Protein AF-A0A1V4VIF0-F1 (afdb_monomer_lite)

Structure (mmCIF, N/CA/C/O backbone):
data_AF-A0A1V4VIF0-F1
#
_entry.id   AF-A0A1V4VIF0-F1
#
loop_
_atom_site.group_PDB
_atom_site.id
_atom_site.type_symbol
_atom_site.label_atom_id
_atom_site.label_alt_id
_atom_site.label_comp_id
_atom_site.label_asym_id
_atom_site.label_entity_id
_atom_site.label_seq_id
_atom_site.pdbx_PDB_ins_code
_atom_site.Cartn_x
_atom_site.Cartn_y
_atom_site.Cartn_z
_atom_site.occupancy
_atom_site.B_iso_or_equiv
_atom_site.auth_seq_id
_atom_site.auth_comp_id
_atom_site.auth_asym_id
_atom_site.auth_atom_id
_atom_site.pdbx_PDB_model_num
ATOM 1 N N . MET A 1 1 ? 41.370 0.057 -23.485 1.00 66.81 1 MET A N 1
ATOM 2 C CA . MET A 1 1 ? 41.181 -1.047 -24.454 1.00 66.81 1 MET A CA 1
ATOM 3 C C . MET A 1 1 ? 40.513 -2.202 -23.726 1.00 66.81 1 MET A C 1
ATOM 5 O O . MET A 1 1 ? 40.997 -2.563 -22.660 1.00 66.81 1 MET A O 1
ATOM 9 N N . ALA A 1 2 ? 39.402 -2.742 -24.232 1.00 72.31 2 ALA A N 1
ATOM 10 C CA . ALA A 1 2 ? 38.824 -3.962 -23.662 1.00 72.31 2 ALA A CA 1
ATOM 11 C C . ALA A 1 2 ? 39.740 -5.169 -23.951 1.00 72.31 2 ALA A C 1
ATOM 13 O O . ALA A 1 2 ? 40.487 -5.160 -24.932 1.00 72.31 2 ALA A O 1
ATOM 14 N N . LYS A 1 3 ? 39.716 -6.195 -23.090 1.00 84.06 3 LYS A N 1
ATOM 15 C CA . LYS A 1 3 ? 40.518 -7.418 -23.268 1.00 84.06 3 LYS A CA 1
ATOM 16 C C . LYS A 1 3 ? 40.158 -8.089 -24.604 1.00 84.06 3 LYS A C 1
ATOM 18 O O . LYS A 1 3 ? 38.980 -8.177 -24.943 1.00 84.06 3 LYS A O 1
ATOM 23 N N . LYS A 1 4 ? 41.156 -8.578 -25.356 1.00 79.06 4 LYS A N 1
ATOM 24 C CA . LYS A 1 4 ? 40.955 -9.295 -26.633 1.00 79.06 4 LYS A CA 1
ATOM 25 C C . LYS A 1 4 ? 39.912 -10.409 -26.447 1.00 79.06 4 LYS A C 1
ATOM 27 O O . LYS A 1 4 ? 40.088 -11.262 -25.582 1.00 79.06 4 LYS A O 1
ATOM 32 N N . GLY A 1 5 ? 38.831 -10.366 -27.229 1.00 80.50 5 GLY A N 1
ATOM 33 C CA . GLY A 1 5 ? 37.713 -11.319 -27.163 1.00 80.50 5 GLY A CA 1
ATOM 34 C C . GLY A 1 5 ? 36.537 -10.913 -26.263 1.00 80.50 5 GLY A C 1
ATOM 35 O O . GLY A 1 5 ? 35.509 -11.577 -26.296 1.00 80.50 5 GLY A O 1
ATOM 36 N N . MET A 1 6 ? 36.642 -9.820 -25.503 1.00 81.06 6 MET A N 1
ATOM 37 C CA . MET A 1 6 ? 35.538 -9.269 -24.709 1.00 81.06 6 MET A CA 1
ATOM 38 C C . MET A 1 6 ? 35.010 -8.009 -25.397 1.00 81.06 6 MET A C 1
ATOM 40 O O . MET A 1 6 ? 35.465 -6.895 -25.124 1.00 81.06 6 MET A O 1
ATOM 44 N N . ALA A 1 7 ? 34.079 -8.194 -26.335 1.00 78.19 7 ALA A N 1
ATOM 45 C CA . ALA A 1 7 ? 33.362 -7.084 -26.947 1.00 78.19 7 ALA A CA 1
ATOM 46 C C . ALA A 1 7 ? 32.388 -6.483 -25.928 1.00 78.19 7 ALA A C 1
ATOM 48 O O . ALA A 1 7 ? 31.688 -7.207 -25.217 1.00 78.19 7 ALA A O 1
ATOM 49 N N . ARG A 1 8 ? 32.338 -5.152 -25.855 1.00 80.44 8 ARG A N 1
ATOM 50 C CA . ARG A 1 8 ? 31.289 -4.471 -25.099 1.00 80.44 8 ARG A CA 1
ATOM 51 C C . ARG A 1 8 ? 29.952 -4.793 -25.780 1.00 80.44 8 ARG A C 1
ATOM 53 O O . ARG A 1 8 ? 29.845 -4.541 -26.977 1.00 80.44 8 ARG A O 1
ATOM 60 N N . PRO A 1 9 ? 28.950 -5.334 -25.068 1.00 81.56 9 PRO A N 1
ATOM 61 C CA . PRO A 1 9 ? 27.636 -5.523 -25.658 1.00 81.56 9 PRO A CA 1
ATOM 62 C C . PRO A 1 9 ? 27.036 -4.157 -25.992 1.00 81.56 9 PRO A C 1
ATOM 64 O O . PRO A 1 9 ? 26.989 -3.260 -25.144 1.00 81.56 9 PRO A O 1
ATOM 67 N N . GLU A 1 10 ? 26.604 -4.008 -27.240 1.00 80.81 10 GLU A N 1
ATOM 68 C CA . GLU A 1 10 ? 25.933 -2.799 -27.699 1.00 80.81 10 GLU A CA 1
ATOM 69 C C . GLU A 1 10 ? 24.554 -2.690 -27.051 1.00 80.81 10 GLU A C 1
ATOM 71 O O . GLU A 1 10 ? 23.812 -3.671 -26.926 1.00 80.81 10 GLU A O 1
ATOM 76 N N . ARG A 1 11 ? 24.197 -1.483 -26.606 1.00 79.12 11 ARG A N 1
ATOM 77 C CA . ARG A 1 11 ? 22.912 -1.249 -25.946 1.00 79.12 11 ARG A CA 1
ATOM 78 C C . ARG A 1 11 ? 21.814 -1.150 -27.007 1.00 79.12 11 ARG A C 1
ATOM 80 O O . ARG A 1 11 ? 21.501 -0.066 -27.481 1.00 79.12 11 ARG A O 1
ATOM 87 N N . THR A 1 12 ? 21.216 -2.285 -27.352 1.00 80.56 12 THR A N 1
ATOM 88 C CA . THR A 1 12 ? 20.163 -2.382 -28.380 1.00 80.56 12 THR A CA 1
ATOM 89 C C . THR A 1 12 ? 18.757 -2.062 -27.867 1.00 80.56 12 THR A C 1
ATOM 91 O O . THR A 1 12 ? 17.858 -1.822 -28.665 1.00 80.56 12 THR A O 1
ATOM 94 N N . HIS A 1 13 ? 18.546 -2.026 -26.546 1.00 76.56 13 HIS A N 1
ATOM 95 C CA . HIS A 1 13 ? 17.244 -1.731 -25.946 1.00 76.56 13 HIS A CA 1
ATOM 96 C C . HIS A 1 13 ? 17.227 -0.338 -25.304 1.00 76.56 13 HIS A C 1
ATOM 98 O O . HIS A 1 13 ? 17.871 -0.087 -24.277 1.00 76.56 13 HIS A O 1
ATOM 104 N N . THR A 1 14 ? 16.478 0.577 -25.919 1.00 81.00 14 THR A N 1
ATOM 105 C CA . THR A 1 14 ? 16.285 1.962 -25.457 1.00 81.00 14 THR A CA 1
ATOM 106 C C . THR A 1 14 ? 15.059 2.139 -24.564 1.00 81.00 14 THR A C 1
ATOM 108 O O . THR A 1 14 ? 15.000 3.127 -23.839 1.00 81.00 14 THR A O 1
ATOM 111 N N . GLN A 1 15 ? 14.113 1.193 -24.572 1.00 82.38 15 GLN A N 1
ATOM 112 C CA . GLN A 1 15 ? 12.839 1.292 -23.842 1.00 82.38 15 GLN A CA 1
ATOM 113 C C . GLN A 1 15 ? 12.594 0.093 -22.901 1.00 82.38 15 GLN A C 1
ATOM 115 O O . GLN A 1 15 ? 13.218 -0.953 -23.086 1.00 82.38 15 GLN A O 1
ATOM 120 N N . PRO A 1 16 ? 11.730 0.210 -21.877 1.00 81.44 16 PRO A N 1
ATOM 121 C CA . PRO A 1 16 ? 11.357 -0.907 -21.004 1.00 81.44 16 PRO A CA 1
ATOM 122 C C . PRO A 1 16 ? 10.608 -2.008 -21.773 1.00 81.44 16 PRO A C 1
ATOM 124 O O . PRO A 1 16 ? 9.903 -1.718 -22.731 1.00 81.44 16 PRO A O 1
ATOM 127 N N . ARG A 1 17 ? 10.729 -3.270 -21.342 1.00 85.00 17 ARG A N 1
ATOM 128 C CA . ARG A 1 17 ? 9.993 -4.424 -21.908 1.00 85.00 17 ARG A CA 1
ATOM 129 C C . ARG A 1 17 ? 8.695 -4.747 -21.157 1.00 85.00 17 ARG A C 1
ATOM 131 O O . ARG A 1 17 ? 8.211 -5.869 -21.228 1.00 85.00 17 ARG A O 1
ATOM 138 N N . ASN A 1 18 ? 8.184 -3.804 -20.376 1.00 84.31 18 ASN A N 1
ATOM 139 C CA . ASN A 1 18 ? 6.996 -4.036 -19.567 1.00 84.31 18 ASN A CA 1
ATOM 140 C C . ASN A 1 18 ? 5.757 -3.603 -20.349 1.00 84.31 18 ASN A C 1
ATOM 142 O O . ASN A 1 18 ? 5.675 -2.449 -20.759 1.00 84.31 18 ASN A O 1
ATOM 146 N N . ASP A 1 19 ? 4.789 -4.509 -20.481 1.00 85.56 19 ASP A N 1
ATOM 147 C CA . ASP A 1 19 ? 3.472 -4.203 -21.056 1.00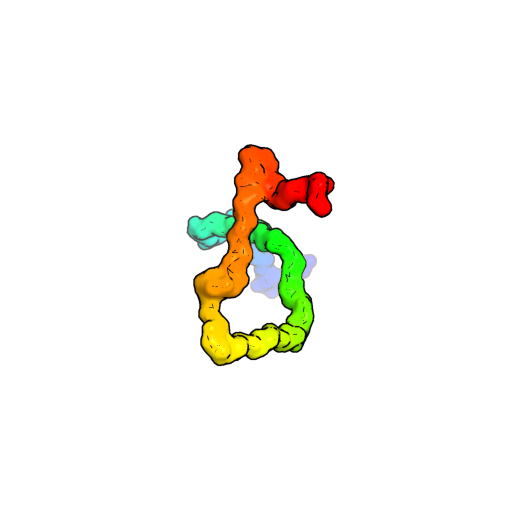 85.56 19 ASP A CA 1
ATOM 148 C C . ASP A 1 19 ? 2.600 -3.380 -20.089 1.00 85.56 19 ASP A C 1
ATOM 150 O O . ASP A 1 19 ? 1.691 -2.662 -20.500 1.00 85.56 19 ASP A O 1
ATOM 154 N N . ALA A 1 20 ? 2.878 -3.477 -18.784 1.00 86.00 20 ALA A N 1
ATOM 155 C CA . ALA A 1 20 ? 2.176 -2.737 -17.745 1.00 86.00 20 ALA A CA 1
ATOM 156 C C . ALA A 1 20 ? 2.747 -1.315 -17.573 1.00 86.00 20 ALA A C 1
ATOM 158 O O . ALA A 1 20 ? 3.971 -1.135 -17.628 1.00 86.00 20 ALA A O 1
ATOM 159 N N . PRO A 1 21 ? 1.892 -0.310 -17.298 1.00 84.06 21 PRO A N 1
ATOM 160 C CA . PRO A 1 21 ? 2.352 1.039 -17.004 1.00 84.06 21 PRO A CA 1
ATOM 161 C C . PRO A 1 21 ? 3.193 1.071 -15.716 1.00 84.06 21 PRO A C 1
ATOM 163 O O . PRO A 1 21 ? 3.043 0.199 -14.853 1.00 84.06 21 PRO A O 1
ATOM 166 N N . PRO A 1 22 ? 4.063 2.085 -15.552 1.00 82.94 22 PRO A N 1
ATOM 167 C CA . PRO A 1 22 ? 4.799 2.293 -14.312 1.00 82.94 22 PRO A CA 1
ATOM 16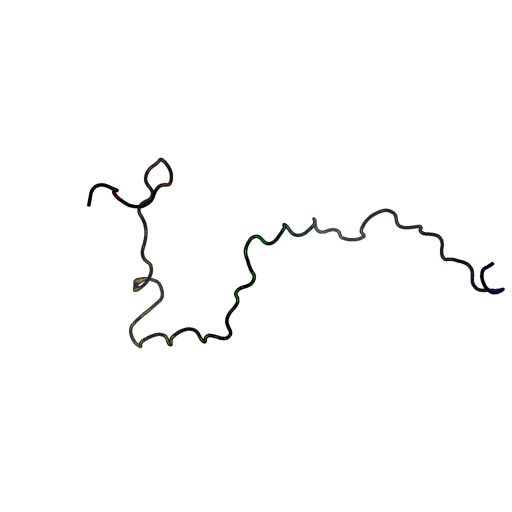8 C C . PRO A 1 22 ? 3.845 2.349 -13.120 1.00 82.94 22 PRO A C 1
ATOM 170 O O . PRO A 1 22 ? 2.816 3.026 -13.165 1.00 82.94 22 PRO A O 1
ATOM 173 N N . VAL A 1 23 ? 4.193 1.631 -12.054 1.00 84.94 23 VAL A N 1
ATOM 174 C CA . VAL A 1 23 ? 3.408 1.656 -10.820 1.00 84.94 23 VAL A CA 1
ATOM 175 C C . VAL A 1 23 ? 3.430 3.089 -10.271 1.00 84.94 23 VAL A C 1
ATOM 177 O O . VAL A 1 23 ? 4.512 3.682 -10.216 1.00 84.94 23 VAL A O 1
ATOM 180 N N . PRO A 1 24 ? 2.277 3.662 -9.882 1.00 84.25 24 PRO A N 1
ATOM 181 C CA . PRO A 1 24 ? 2.235 4.980 -9.264 1.00 84.25 24 PRO A CA 1
ATOM 182 C C . PRO A 1 24 ? 3.136 5.067 -8.033 1.00 84.25 24 PRO A C 1
ATOM 184 O O . PRO A 1 24 ? 3.323 4.083 -7.312 1.00 84.25 24 PRO A O 1
ATOM 187 N N . GLU A 1 25 ? 3.660 6.264 -7.774 1.00 84.00 25 GLU A N 1
ATOM 188 C CA . GLU A 1 25 ? 4.450 6.525 -6.576 1.00 84.00 25 GLU A CA 1
ATOM 189 C C . GLU A 1 25 ? 3.613 6.234 -5.324 1.00 84.00 25 GLU A C 1
ATOM 191 O O . GLU A 1 25 ? 2.528 6.790 -5.131 1.00 84.00 25 GLU A O 1
ATOM 196 N N . ILE A 1 26 ? 4.110 5.331 -4.476 1.00 80.31 26 ILE A N 1
ATOM 197 C CA . ILE A 1 26 ? 3.452 4.993 -3.216 1.00 80.31 26 ILE A CA 1
ATOM 198 C C . ILE A 1 26 ? 3.633 6.182 -2.275 1.00 80.31 26 ILE A C 1
ATOM 200 O O . ILE A 1 26 ? 4.721 6.425 -1.759 1.00 80.31 26 ILE A O 1
ATOM 204 N N . GLN A 1 27 ? 2.553 6.925 -2.056 1.00 80.62 27 GLN A N 1
ATOM 205 C CA . GLN A 1 27 ? 2.546 8.051 -1.132 1.00 80.62 27 GLN A CA 1
ATOM 206 C C . GLN A 1 27 ? 2.472 7.568 0.322 1.00 80.62 27 GLN A C 1
ATOM 208 O O . GLN A 1 27 ? 1.720 6.652 0.657 1.00 80.62 27 GLN A O 1
ATOM 213 N N . GLY A 1 28 ? 3.212 8.245 1.202 1.00 80.94 28 GLY A N 1
ATOM 214 C CA . GLY A 1 28 ? 3.200 8.011 2.647 1.00 80.94 28 GLY A CA 1
ATOM 215 C C . GLY A 1 28 ? 4.475 7.351 3.170 1.00 80.94 28 GLY A C 1
ATOM 216 O O . GLY A 1 28 ? 5.194 6.657 2.457 1.00 80.94 28 GLY A O 1
ATOM 217 N N . LYS A 1 29 ? 4.779 7.583 4.453 1.00 78.62 29 LYS A N 1
ATOM 218 C CA . LYS A 1 29 ? 5.877 6.874 5.121 1.00 78.62 29 LYS A CA 1
ATOM 219 C C . LYS A 1 29 ? 5.518 5.392 5.213 1.00 78.62 29 LYS A C 1
ATOM 221 O O . LYS A 1 29 ? 4.363 5.053 5.478 1.00 78.62 29 LYS A O 1
ATOM 226 N N . ALA A 1 30 ? 6.510 4.517 5.052 1.00 77.38 30 ALA A N 1
ATOM 227 C CA . ALA A 1 30 ? 6.343 3.117 5.418 1.00 77.38 30 ALA A CA 1
ATOM 228 C C . ALA A 1 30 ? 5.808 3.049 6.855 1.00 77.38 30 ALA A C 1
ATOM 230 O O . ALA A 1 30 ? 6.263 3.807 7.717 1.00 77.38 30 ALA A O 1
ATOM 231 N N . LYS A 1 31 ? 4.829 2.169 7.107 1.00 73.94 31 LYS A N 1
ATOM 232 C CA . LYS A 1 31 ? 4.352 1.918 8.470 1.00 73.94 31 LYS A CA 1
ATOM 233 C C . LYS A 1 31 ? 5.564 1.522 9.310 1.00 73.94 31 LYS A C 1
ATOM 235 O O . LYS A 1 31 ? 6.139 0.460 9.098 1.00 73.94 31 LYS A O 1
ATOM 240 N N . HIS A 1 32 ? 5.979 2.412 10.201 1.00 73.75 32 HIS A N 1
ATOM 241 C CA . HIS A 1 32 ? 7.084 2.179 11.115 1.00 73.75 32 HIS A CA 1
ATOM 242 C C . HIS A 1 32 ? 6.527 1.789 12.485 1.00 73.75 32 HIS A C 1
ATOM 244 O O . HIS A 1 32 ? 5.508 2.325 12.924 1.00 73.75 32 HIS A O 1
ATOM 250 N N . GLY A 1 33 ? 7.201 0.859 13.150 1.00 74.69 33 GLY A N 1
ATOM 251 C CA . GLY A 1 33 ? 6.812 0.357 14.461 1.00 74.69 33 GLY A CA 1
ATOM 252 C C . GLY A 1 33 ? 6.558 -1.142 14.416 1.00 74.69 33 GLY A C 1
ATOM 253 O O . GLY A 1 33 ? 5.635 -1.606 13.757 1.00 74.69 33 GLY A O 1
ATOM 254 N N . ASN A 1 34 ? 7.360 -1.889 15.171 1.00 79.88 34 ASN A N 1
ATOM 255 C CA . ASN A 1 34 ? 7.092 -3.294 15.493 1.00 79.88 34 ASN A CA 1
ATOM 256 C C . ASN A 1 34 ? 6.023 -3.420 16.594 1.00 79.88 34 ASN A C 1
ATOM 258 O O . ASN A 1 34 ? 5.944 -4.441 17.272 1.00 79.88 34 ASN A O 1
ATOM 262 N N . GLU A 1 35 ? 5.240 -2.365 16.828 1.00 83.12 35 GLU A N 1
ATOM 263 C CA . GLU A 1 35 ? 4.175 -2.396 17.813 1.00 83.12 35 GLU A CA 1
ATOM 264 C C . GLU A 1 35 ? 3.058 -3.292 17.282 1.00 83.12 35 GLU A C 1
ATOM 266 O O . GLU A 1 35 ? 2.450 -3.029 16.241 1.00 83.12 35 GLU A O 1
ATOM 271 N N . HIS A 1 36 ? 2.815 -4.392 17.989 1.00 79.50 36 HIS A N 1
ATOM 272 C CA . HIS A 1 36 ? 1.707 -5.270 17.670 1.00 79.50 36 HIS A CA 1
ATOM 273 C C . HIS A 1 36 ? 0.387 -4.511 17.805 1.00 79.50 36 HIS A C 1
ATOM 275 O O . HIS A 1 36 ? 0.153 -3.799 18.782 1.00 79.50 36 HIS A O 1
ATOM 281 N N . ALA A 1 37 ? -0.503 -4.700 16.829 1.00 76.56 37 ALA A N 1
ATOM 282 C CA . ALA A 1 37 ? -1.864 -4.205 16.940 1.00 76.56 37 ALA A CA 1
ATOM 283 C C . ALA A 1 37 ? -2.518 -4.772 18.210 1.00 76.56 37 ALA A C 1
ATOM 285 O O . ALA A 1 37 ? -2.344 -5.946 18.545 1.00 76.56 37 ALA A O 1
ATOM 286 N N . ARG A 1 38 ? -3.288 -3.934 18.909 1.00 77.62 38 ARG A N 1
ATOM 287 C CA . ARG A 1 38 ? -4.067 -4.369 20.072 1.00 77.62 38 ARG A CA 1
ATOM 288 C C . ARG A 1 38 ? -5.017 -5.508 19.666 1.00 77.62 38 ARG A C 1
ATOM 290 O O . ARG A 1 38 ? -5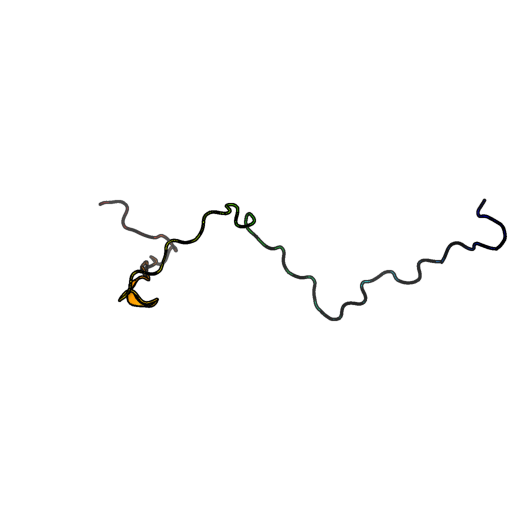.583 -5.447 18.571 1.00 77.62 38 ARG A O 1
ATOM 297 N N . PRO A 1 39 ? -5.210 -6.530 20.519 1.00 79.00 39 PRO A N 1
ATOM 298 C CA . PRO A 1 39 ? -6.122 -7.627 20.218 1.00 79.00 39 PRO A CA 1
ATOM 299 C C . PRO A 1 39 ? -7.554 -7.113 20.034 1.00 79.00 39 PRO A C 1
ATOM 301 O O . PRO A 1 39 ? -7.973 -6.148 20.677 1.00 79.00 39 PRO A O 1
ATOM 304 N N . ILE A 1 40 ? -8.317 -7.783 19.169 1.00 78.44 40 ILE A N 1
ATOM 305 C CA . ILE A 1 40 ? -9.749 -7.518 19.009 1.00 78.44 40 ILE A CA 1
ATOM 306 C C . ILE A 1 40 ? -10.453 -8.004 20.281 1.00 78.44 40 ILE A C 1
ATOM 308 O O . ILE A 1 40 ? -10.379 -9.184 20.620 1.00 78.44 40 ILE A O 1
ATOM 312 N N . ILE A 1 41 ? -11.129 -7.102 20.994 1.00 79.00 41 ILE A N 1
ATOM 313 C CA . ILE A 1 41 ? -11.937 -7.459 22.167 1.00 79.00 41 ILE A CA 1
ATOM 314 C C . ILE A 1 41 ? -13.115 -8.314 21.682 1.00 79.00 41 ILE A C 1
ATOM 316 O O . ILE A 1 41 ? -13.823 -7.914 20.753 1.00 79.00 41 ILE A O 1
ATOM 320 N N . ALA A 1 42 ? -13.330 -9.483 22.295 1.00 74.44 42 ALA A N 1
ATOM 321 C CA . ALA A 1 42 ? -14.450 -10.361 21.960 1.00 74.44 42 ALA A CA 1
ATOM 322 C C . ALA A 1 42 ? -15.783 -9.587 22.010 1.00 74.44 42 ALA A C 1
ATOM 324 O O . ALA A 1 42 ? -16.041 -8.843 22.954 1.00 74.44 42 ALA A O 1
ATOM 325 N N . GLY A 1 43 ? -16.609 -9.728 20.969 1.00 76.00 43 GLY A N 1
ATOM 326 C CA . GLY A 1 43 ? -17.857 -8.968 20.811 1.00 76.00 43 GLY A CA 1
ATOM 327 C C . GLY A 1 43 ? -17.719 -7.643 20.049 1.00 76.00 43 GLY A C 1
ATOM 328 O O . GLY A 1 43 ? -18.732 -7.028 19.719 1.00 76.00 43 GLY A O 1
ATOM 329 N N . THR A 1 44 ? -16.499 -7.216 19.702 1.00 75.25 44 THR A N 1
ATOM 330 C CA . THR A 1 44 ? -16.277 -6.073 18.803 1.00 75.25 44 THR A CA 1
ATOM 331 C C . THR A 1 44 ? -16.004 -6.559 17.377 1.00 75.25 44 THR A C 1
ATOM 333 O O . THR A 1 44 ? -15.178 -7.439 17.153 1.00 75.25 44 THR A O 1
ATOM 336 N N . ALA A 1 45 ? -16.731 -6.016 16.397 1.00 75.75 45 ALA A N 1
ATOM 337 C CA . ALA A 1 45 ? -16.624 -6.390 14.986 1.00 75.75 45 ALA A CA 1
ATOM 338 C C . ALA A 1 45 ? -16.579 -5.146 14.087 1.00 75.75 45 ALA A C 1
ATOM 340 O O . ALA A 1 45 ? -17.077 -4.074 14.442 1.00 75.75 45 A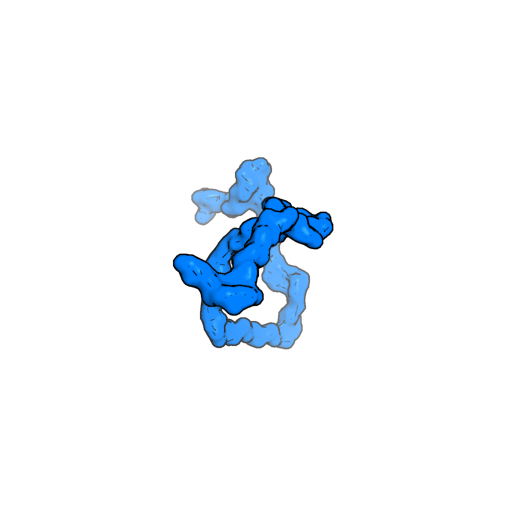LA A O 1
ATOM 341 N N . SER A 1 46 ? -15.974 -5.304 12.908 1.00 63.59 46 SER A N 1
ATOM 342 C CA . SER A 1 46 ? -15.570 -4.230 11.990 1.00 63.59 46 SER A CA 1
ATOM 343 C C . SER A 1 46 ? -16.665 -3.381 11.306 1.00 63.59 46 SER A C 1
ATOM 345 O O . SER A 1 46 ? -16.284 -2.492 10.541 1.00 63.59 46 SER A O 1
ATOM 347 N N . PRO A 1 47 ? -17.977 -3.529 11.569 1.00 72.12 47 PRO A N 1
ATOM 348 C CA . PRO A 1 47 ? -18.930 -2.447 11.295 1.00 72.12 47 PRO A CA 1
ATOM 349 C C . PRO A 1 47 ? -19.097 -1.494 12.486 1.00 72.12 47 PRO A C 1
ATOM 351 O O . PRO A 1 47 ? -19.126 -0.282 12.306 1.00 72.12 47 PRO A O 1
ATOM 354 N N . ASN A 1 48 ? -19.149 -2.029 13.708 1.00 72.44 48 ASN A N 1
ATOM 355 C CA . ASN A 1 48 ? -19.565 -1.277 14.898 1.00 72.44 48 ASN A CA 1
ATOM 356 C C . ASN A 1 48 ? -18.479 -0.332 15.435 1.00 72.44 48 ASN A C 1
ATOM 358 O O . ASN A 1 48 ? -18.789 0.607 16.157 1.00 72.44 48 ASN A O 1
ATOM 362 N N . LEU A 1 49 ? -17.211 -0.570 15.087 1.00 72.44 49 LEU A N 1
ATOM 363 C CA . LEU A 1 49 ? -16.077 0.277 15.483 1.00 72.44 49 LEU A CA 1
ATOM 364 C C . LEU A 1 49 ? -15.749 1.380 14.463 1.00 72.44 49 LEU A C 1
ATOM 366 O O . LEU A 1 49 ? -14.825 2.165 14.683 1.00 72.44 49 LEU A O 1
ATOM 370 N N . LYS A 1 50 ? -16.447 1.432 13.323 1.00 77.38 50 LYS A N 1
ATOM 371 C CA . LYS A 1 50 ? -16.187 2.451 12.303 1.00 77.38 50 LYS A CA 1
ATOM 372 C C . LYS A 1 50 ? -16.846 3.769 12.697 1.00 77.38 50 LYS A C 1
ATOM 374 O O . LYS A 1 50 ? -18.067 3.884 12.711 1.00 77.38 50 LYS A O 1
ATOM 379 N N . VAL A 1 51 ? -16.026 4.782 12.962 1.00 74.06 51 VAL A N 1
ATOM 380 C CA . VAL A 1 51 ? -16.488 6.167 13.099 1.00 74.06 51 VAL A CA 1
ATOM 381 C C . VAL A 1 51 ? -16.667 6.749 11.699 1.00 74.06 51 VAL A C 1
ATOM 383 O O . VAL A 1 51 ? -15.706 6.871 10.941 1.00 74.06 51 VAL A O 1
ATOM 386 N N . TYR A 1 52 ? -17.903 7.094 11.341 1.00 76.50 52 TYR A N 1
ATOM 387 C CA . TYR A 1 52 ? -18.212 7.779 10.088 1.00 76.50 52 TYR A CA 1
ATOM 388 C C . TYR A 1 52 ? -18.253 9.287 10.329 1.00 76.50 52 TYR A C 1
ATOM 390 O O . TYR A 1 52 ? -19.084 9.777 11.094 1.00 76.50 52 TYR A O 1
ATOM 398 N N . HIS A 1 53 ? -17.376 10.034 9.660 1.00 78.44 53 HIS A N 1
ATOM 399 C CA . HIS A 1 53 ? -17.442 11.492 9.657 1.00 78.44 53 HIS A CA 1
ATOM 400 C C . HIS A 1 53 ? -18.394 11.956 8.554 1.00 78.44 53 HIS A C 1
ATOM 402 O O . HIS A 1 53 ? -18.231 11.591 7.390 1.00 78.44 53 HIS A O 1
ATOM 408 N N . LYS A 1 54 ? -19.388 12.778 8.911 1.00 76.94 54 LYS A N 1
ATOM 409 C CA . LYS A 1 54 ? -20.153 13.524 7.908 1.00 76.94 54 LYS A CA 1
ATOM 410 C C . LYS A 1 54 ? -19.246 14.618 7.360 1.00 76.94 54 LYS A C 1
ATOM 412 O O . LYS A 1 54 ? -18.899 15.544 8.089 1.00 76.94 54 LYS A O 1
ATOM 417 N N . LEU A 1 55 ? -18.854 14.475 6.099 1.00 73.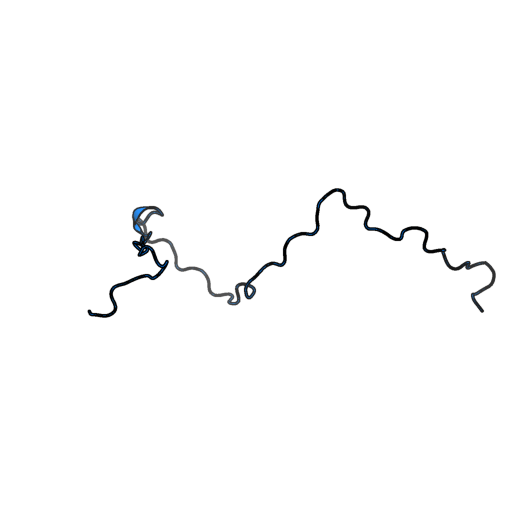25 55 LEU A N 1
ATOM 418 C CA . LEU A 1 55 ? -18.144 15.521 5.378 1.00 73.25 55 LEU A CA 1
ATOM 419 C C . LEU A 1 55 ? -19.114 16.672 5.108 1.00 73.25 55 LEU A C 1
ATOM 421 O O . LEU A 1 55 ? -20.236 16.448 4.641 1.00 73.25 55 LEU A O 1
ATOM 425 N N . LYS A 1 56 ? -18.683 17.896 5.413 1.00 68.31 56 LYS A N 1
ATOM 426 C CA . LYS A 1 56 ? -19.326 19.103 4.887 1.00 68.31 56 LYS A CA 1
ATOM 427 C C . LYS A 1 56 ? -19.003 19.211 3.386 1.00 68.31 56 LYS A C 1
ATOM 429 O O . LYS A 1 56 ? -18.064 18.582 2.902 1.00 68.31 56 LYS A O 1
ATOM 434 N N . GLY A 1 57 ? -19.799 19.967 2.627 1.00 70.56 57 GLY A N 1
ATOM 435 C CA . GLY A 1 57 ? -19.641 20.099 1.165 1.00 70.56 57 GLY A CA 1
ATOM 436 C C . GLY A 1 57 ? -18.289 20.677 0.712 1.00 70.56 57 GLY A C 1
ATOM 437 O O . GLY A 1 57 ? -17.946 20.579 -0.459 1.00 70.56 57 GLY A O 1
ATOM 438 N N . ASP A 1 58 ? -17.518 21.236 1.645 1.00 75.12 58 ASP A N 1
ATOM 439 C CA . ASP A 1 58 ? -16.151 21.738 1.487 1.00 75.12 58 ASP A CA 1
ATOM 440 C C . ASP A 1 58 ? -15.063 20.694 1.828 1.00 75.12 58 ASP A C 1
ATOM 442 O O . ASP A 1 58 ? -13.873 20.992 1.761 1.00 75.12 58 ASP A O 1
ATOM 446 N N . GLY A 1 59 ? -15.454 19.470 2.203 1.00 65.75 59 GLY A N 1
ATOM 447 C CA . GLY A 1 59 ? -14.548 18.383 2.579 1.00 65.75 59 GLY A CA 1
ATOM 448 C C . GLY A 1 59 ? -14.012 18.455 4.013 1.00 65.75 59 GLY A C 1
ATOM 449 O O . GLY A 1 59 ? -13.207 17.604 4.395 1.00 65.75 59 GLY A O 1
ATOM 450 N N . SER A 1 60 ? -14.453 19.423 4.824 1.00 69.19 60 SER A N 1
ATOM 451 C CA . SER A 1 60 ? -14.042 19.542 6.226 1.00 69.19 60 SER A CA 1
ATOM 452 C C . SER A 1 60 ? -14.808 18.576 7.147 1.00 69.19 60 SER A C 1
ATOM 454 O O . SER A 1 60 ? -15.941 18.165 6.865 1.00 69.19 60 SER A O 1
ATOM 456 N N . VAL A 1 61 ? -14.178 18.192 8.266 1.00 71.81 61 VAL A N 1
ATOM 457 C CA . VAL A 1 61 ? -14.768 17.355 9.325 1.00 71.81 61 VAL A CA 1
ATOM 458 C C . VAL A 1 61 ? -14.956 18.166 10.612 1.00 71.81 61 VAL A C 1
ATOM 460 O O . VAL A 1 61 ? -14.047 18.872 11.037 1.00 71.81 61 VAL A O 1
ATOM 463 N N . GLY A 1 62 ? -16.115 18.027 11.263 1.00 65.31 62 GLY A N 1
ATOM 464 C CA . GLY A 1 62 ? -16.400 18.638 12.571 1.00 65.31 62 GLY A CA 1
ATOM 465 C C . GLY A 1 62 ? -17.015 20.045 12.526 1.00 65.31 62 GLY A C 1
ATOM 466 O O . GLY A 1 62 ? -17.126 20.676 11.472 1.00 65.31 62 GLY A O 1
ATOM 467 N N . ASP A 1 63 ? -17.473 20.520 13.688 1.00 62.25 63 ASP A N 1
ATOM 468 C CA . ASP A 1 63 ? -17.987 21.878 13.879 1.00 62.25 63 ASP A CA 1
ATOM 469 C C . ASP A 1 63 ? -17.012 22.658 14.771 1.00 62.25 63 ASP A C 1
ATOM 471 O O . ASP A 1 63 ? -16.801 22.246 15.909 1.00 62.25 63 ASP A O 1
ATOM 475 N N . PRO A 1 64 ? -16.391 23.751 14.292 1.00 59.81 64 PRO A N 1
ATOM 476 C CA . PRO A 1 64 ? -15.349 24.463 15.039 1.00 59.81 64 PRO A CA 1
ATOM 477 C C . PRO A 1 64 ? -15.884 25.263 16.242 1.00 59.81 64 PRO A C 1
ATOM 479 O O . PRO A 1 64 ? -15.115 25.950 16.903 1.00 59.81 64 PRO A O 1
ATOM 482 N N . GLN A 1 65 ? -17.195 25.216 16.505 1.00 59.06 65 GLN A N 1
ATOM 483 C CA . GLN A 1 65 ? -17.887 26.017 17.523 1.00 59.06 65 GLN A CA 1
ATOM 484 C C . GLN A 1 65 ? -18.341 25.208 18.752 1.00 59.06 65 GLN A C 1
ATOM 486 O O . GLN A 1 65 ? -19.191 25.679 19.508 1.00 59.06 65 GLN A O 1
ATOM 491 N N . LYS A 1 66 ? -17.806 24.001 18.963 1.00 48.47 66 LYS A N 1
ATOM 492 C CA . LYS A 1 66 ? -18.060 23.201 20.169 1.00 48.47 66 LYS A CA 1
ATOM 493 C C . LYS A 1 66 ? -16.797 22.952 20.972 1.00 48.47 66 LYS A C 1
ATOM 495 O O . LYS A 1 66 ? -15.748 22.706 20.341 1.00 48.47 66 LYS A O 1
#

Secondary structure (DSSP, 8-state):
-PPTT-PPPP----S---SSPPPPP--S------PPPPPPPTT--TTTT-------TTS--S-TT-

pLDDT: mean 76.28, std 7.13, range [48.47, 86.0]

Foldseek 3Di:
DDDVPDDDDDPPDPDDPDPDDDDDDDDDDDPDDPDDDDDDDPPDDVVVPDDDFDQDPVRDGDDPPD

Sequence (66 aa):
MAKKGMARPERTHTQ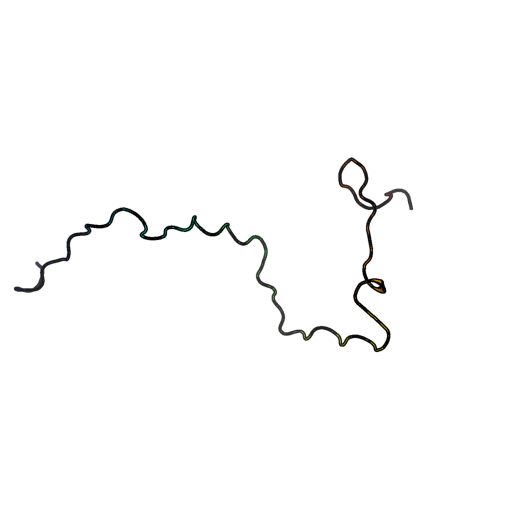PRNDAPPVPEIQGKAKHGNEHARPIIAGTASPNLKVYHKLKGDGSVGDPQK

Radius of gyration: 27.33 Å; chains: 1; bounding box: 61×37×50 Å